Protein AF-A0A968Z0N6-F1 (afdb_monomer)

Solvent-accessible surface area (backbone atoms only — not comparable to full-atom values): 6752 Å² total; per-residue (Å²): 122,92,63,56,74,62,63,75,68,49,96,66,94,53,73,88,46,44,66,60,54,48,55,50,34,55,75,75,40,54,60,67,56,29,30,53,52,35,47,51,51,26,52,53,34,49,49,32,34,76,69,68,76,38,94,68,52,72,43,65,67,58,39,72,71,55,75,58,75,76,79,88,42,78,88,73,56,82,78,75,77,49,76,70,55,50,50,52,51,44,53,52,26,56,73,30,95,87,43,32,86,48,27,68,56,57,59,55,74,72,112

Mean predicted aligned error: 12.4 Å

Foldseek 3Di:
DPCVVVQVPQPDPDQVCLVVSLVVLVVPHQLVRSLVVLVVLQVVQVVCCVVVNDVDRSSPCVSVVSPPPPPPDPVPPPDDDDPVRLVVVLVVQCPDPVRVVCSVVSVVVVD

Secondary structure (DSSP, 8-state):
-TTHHHHTT-S--SGGGHHHHHHHHHHHS-HHHHHHHHHHHHHHHHHHHHTTS-SS-TTTTHHHH--------GGGS--PPPHHHHHHHHHHHHH-TTTGGGHHHHHHHT-

Nearest PDB structures (foldseek):
  6en1-assembly1_A  TM=6.256E-01  e=6.751E-02  Enterococcus faecalis
  1p7d-assembly2_B  TM=8.266E-01  e=4.911E+00  Lambdavirus lambda
  1z1b-assembly1_B  TM=5.551E-01  e=8.632E+00  Lambdavirus lambda

Radius of gyration: 22.14 Å; Cα contacts (8 Å, |Δi|>4): 62; chains: 1; bounding box: 49×33×49 Å

Sequence (111 aa):
MRYSNHIDKLPAKTLEDAIVIRDHLVKTTSPNTAKRCLMHFSAACNWAVRSGLISHNPFRGMSEEIKIPKAKNEENDINPFSEAEINVIITKFEQSSYYNYYAPFITLLRY

pLDDT: mean 77.6, std 14.0, range [43.94, 94.25]

Structure (mmCIF, N/CA/C/O backbone):
data_AF-A0A968Z0N6-F1
#
_entry.id   AF-A0A968Z0N6-F1
#
loop_
_atom_site.group_PDB
_atom_site.id
_atom_site.type_symbol
_atom_site.label_atom_id
_atom_site.label_alt_id
_atom_site.label_comp_id
_atom_site.label_asym_id
_atom_site.label_entity_id
_atom_site.label_seq_id
_atom_site.pdbx_PDB_ins_code
_atom_site.Cartn_x
_atom_site.Cartn_y
_atom_site.Cartn_z
_atom_site.occupancy
_atom_site.B_iso_or_equiv
_atom_site.auth_seq_id
_atom_site.auth_comp_id
_atom_site.auth_asym_id
_atom_site.auth_atom_id
_atom_site.pdbx_PDB_model_num
ATOM 1 N N . MET A 1 1 ? 5.134 -16.174 0.702 1.00 43.94 1 MET A N 1
ATOM 2 C CA . MET A 1 1 ? 6.016 -15.108 0.176 1.00 43.94 1 MET A CA 1
ATOM 3 C C . MET A 1 1 ? 5.166 -14.205 -0.728 1.00 43.94 1 MET A C 1
ATOM 5 O O . MET A 1 1 ? 4.748 -14.651 -1.783 1.00 43.94 1 MET A O 1
ATOM 9 N N . ARG A 1 2 ? 4.768 -13.004 -0.272 1.00 51.12 2 ARG A N 1
ATOM 10 C CA . ARG A 1 2 ? 3.682 -12.187 -0.882 1.00 51.12 2 ARG A CA 1
ATOM 11 C C . ARG A 1 2 ? 4.024 -11.517 -2.228 1.00 51.12 2 ARG A C 1
ATOM 13 O O . ARG A 1 2 ? 3.127 -11.008 -2.886 1.00 51.12 2 ARG A O 1
ATOM 20 N N . TYR A 1 3 ? 5.289 -11.533 -2.644 1.00 51.25 3 TYR A N 1
ATOM 21 C CA . TYR A 1 3 ? 5.763 -10.821 -3.840 1.00 51.25 3 TYR A CA 1
ATOM 22 C C . TYR A 1 3 ? 5.839 -11.694 -5.100 1.00 51.25 3 TYR A C 1
ATOM 24 O O . TYR A 1 3 ? 5.843 -11.162 -6.205 1.00 51.25 3 TYR A O 1
ATOM 32 N N . SER A 1 4 ? 5.839 -13.023 -4.954 1.00 53.16 4 SER A N 1
ATOM 33 C CA . SER A 1 4 ? 5.974 -13.966 -6.073 1.00 53.16 4 SER A CA 1
ATOM 34 C C . SER A 1 4 ? 4.810 -13.866 -7.065 1.00 53.16 4 SER A C 1
ATOM 36 O O . SER A 1 4 ? 5.029 -13.801 -8.269 1.00 53.16 4 SER A O 1
ATOM 38 N N . ASN A 1 5 ? 3.582 -13.696 -6.564 1.00 55.41 5 ASN A N 1
ATOM 39 C CA . ASN A 1 5 ? 2.376 -13.623 -7.400 1.00 55.41 5 ASN A CA 1
ATOM 40 C C . ASN A 1 5 ? 2.347 -12.414 -8.352 1.00 55.41 5 ASN A C 1
ATOM 42 O O . ASN A 1 5 ? 1.598 -12.419 -9.326 1.00 55.41 5 ASN A O 1
ATOM 46 N N . HIS A 1 6 ? 3.114 -11.362 -8.057 1.00 54.00 6 HIS A N 1
ATOM 47 C CA . HIS A 1 6 ? 3.201 -10.172 -8.904 1.00 54.00 6 HIS A CA 1
ATOM 48 C C . HIS A 1 6 ? 4.291 -10.299 -9.973 1.00 54.00 6 HIS A C 1
ATOM 50 O O . HIS A 1 6 ? 4.155 -9.708 -11.039 1.00 54.00 6 HIS A O 1
ATOM 56 N N . ILE A 1 7 ? 5.329 -11.100 -9.713 1.00 56.53 7 ILE A N 1
ATOM 57 C CA . ILE A 1 7 ? 6.415 -11.375 -10.661 1.00 56.53 7 ILE A CA 1
ATOM 58 C C . ILE A 1 7 ? 5.923 -12.301 -11.784 1.00 56.53 7 ILE A C 1
ATOM 60 O O . ILE A 1 7 ? 6.292 -12.105 -12.938 1.00 56.53 7 ILE A O 1
ATOM 64 N N . ASP A 1 8 ? 5.034 -13.251 -11.479 1.00 57.97 8 ASP A N 1
ATOM 65 C CA . ASP A 1 8 ? 4.463 -14.163 -12.485 1.00 57.97 8 ASP A CA 1
ATOM 66 C C . ASP A 1 8 ? 3.411 -13.518 -13.399 1.00 57.97 8 ASP A C 1
ATOM 68 O O . ASP A 1 8 ? 3.114 -14.049 -14.465 1.00 57.97 8 ASP A O 1
ATOM 72 N N . LYS A 1 9 ? 2.857 -12.361 -13.017 1.00 58.56 9 LYS A N 1
ATOM 73 C CA . LYS A 1 9 ? 1.867 -11.627 -13.825 1.00 58.56 9 LYS A CA 1
ATOM 74 C C . LYS A 1 9 ? 2.482 -10.628 -14.806 1.00 58.56 9 LYS A C 1
ATOM 76 O O . LYS A 1 9 ? 1.742 -9.982 -15.543 1.00 58.56 9 LYS A O 1
ATOM 81 N N . LEU A 1 10 ? 3.805 -10.469 -14.810 1.00 53.59 10 LEU A N 1
ATOM 82 C CA . LEU A 1 10 ? 4.478 -9.570 -15.741 1.00 53.59 10 LEU A CA 1
ATOM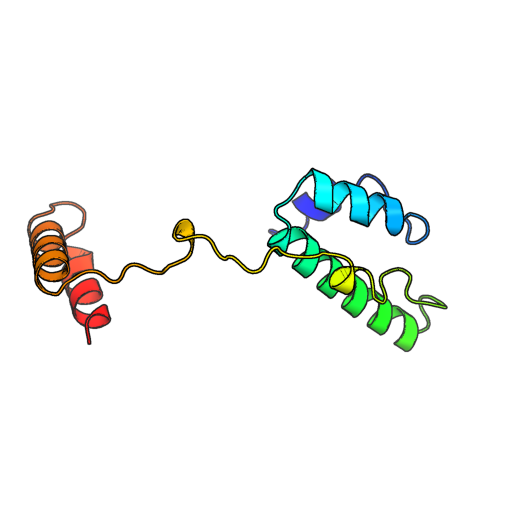 83 C C . LEU A 1 10 ? 4.529 -10.201 -17.144 1.00 53.59 10 LEU A C 1
ATOM 85 O O . LEU A 1 10 ? 5.079 -11.293 -17.288 1.00 53.59 10 LEU A O 1
ATOM 89 N N . PRO A 1 11 ? 3.989 -9.526 -18.179 1.00 53.09 11 PRO A N 1
ATOM 90 C CA . PRO A 1 11 ? 3.925 -10.072 -19.536 1.00 53.09 11 PRO A CA 1
ATOM 91 C C . PRO A 1 11 ? 5.302 -10.203 -20.205 1.00 53.09 11 PRO A C 1
ATOM 93 O O . PRO A 1 11 ? 5.445 -10.983 -21.140 1.00 53.09 11 PRO A O 1
ATOM 96 N N . ALA A 1 12 ? 6.318 -9.490 -19.711 1.00 53.88 12 ALA A N 1
ATOM 97 C CA . ALA A 1 12 ? 7.696 -9.592 -20.174 1.00 53.88 12 ALA A CA 1
ATOM 98 C C . ALA A 1 12 ? 8.652 -9.644 -18.974 1.00 53.88 12 ALA A C 1
ATOM 100 O O . ALA A 1 12 ? 8.553 -8.834 -18.050 1.00 53.88 12 ALA A O 1
ATOM 101 N N . LYS A 1 13 ? 9.577 -10.613 -18.989 1.00 58.78 13 LYS A N 1
ATOM 102 C CA . LYS A 1 13 ? 10.660 -10.766 -17.995 1.00 58.78 13 LYS A CA 1
ATOM 103 C C . LYS A 1 13 ? 11.974 -10.117 -18.453 1.00 58.78 13 LYS A C 1
ATOM 105 O O . LYS A 1 13 ? 12.974 -10.201 -17.744 1.00 58.78 13 LYS A O 1
ATOM 110 N N . THR A 1 14 ? 11.969 -9.475 -19.619 1.00 58.25 14 THR A N 1
ATOM 111 C CA . THR A 1 14 ? 13.161 -8.922 -20.264 1.00 58.25 14 THR A CA 1
ATOM 112 C C . THR A 1 14 ? 13.211 -7.408 -20.072 1.00 58.25 14 THR A C 1
ATOM 114 O O . THR A 1 14 ? 12.211 -6.711 -20.219 1.00 58.25 14 THR A O 1
ATOM 117 N N . LEU A 1 15 ? 14.396 -6.894 -19.740 1.00 59.81 15 LEU A N 1
ATOM 118 C CA . LEU A 1 15 ? 14.667 -5.467 -19.506 1.00 59.81 15 LEU A CA 1
ATOM 119 C C . LEU A 1 15 ? 14.442 -4.581 -20.745 1.00 59.81 15 LEU A C 1
ATOM 121 O O . LEU A 1 15 ? 14.282 -3.371 -20.606 1.00 59.81 15 LEU A O 1
ATOM 125 N N . GLU A 1 16 ? 14.422 -5.182 -21.935 1.00 59.94 16 GLU A N 1
ATOM 126 C CA . GLU A 1 16 ? 14.242 -4.517 -23.232 1.00 59.94 16 GLU A CA 1
ATOM 127 C C . GLU A 1 16 ? 12.808 -3.993 -23.425 1.00 59.94 16 GLU A C 1
ATOM 129 O O . GLU A 1 16 ? 12.598 -2.974 -24.078 1.00 59.94 16 GLU A O 1
ATOM 134 N N . ASP A 1 17 ? 11.835 -4.599 -22.740 1.00 67.19 17 ASP A N 1
ATOM 135 C CA . ASP A 1 17 ? 10.418 -4.234 -22.803 1.00 67.19 17 ASP A CA 1
ATOM 136 C C . ASP A 1 17 ? 10.003 -3.262 -21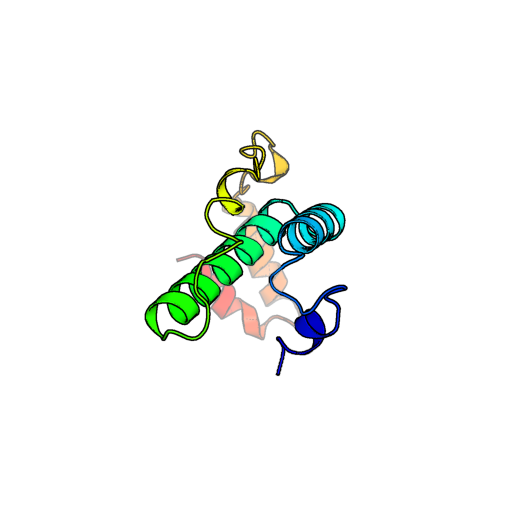.684 1.00 67.19 17 ASP A C 1
ATOM 138 O O . ASP A 1 17 ? 8.831 -3.187 -21.303 1.00 67.19 17 ASP A O 1
ATOM 142 N N . ALA A 1 18 ? 10.944 -2.491 -21.127 1.00 72.19 18 ALA A N 1
ATOM 143 C CA . ALA A 1 18 ? 10.687 -1.573 -20.012 1.00 72.19 18 ALA A CA 1
ATOM 144 C C . ALA A 1 18 ? 9.508 -0.608 -20.269 1.00 72.19 18 ALA A C 1
ATOM 146 O O . ALA A 1 18 ? 8.744 -0.297 -19.352 1.00 72.19 18 ALA A O 1
ATOM 147 N N . ILE A 1 19 ? 9.313 -0.199 -21.527 1.00 76.25 19 ILE A N 1
ATOM 148 C CA . ILE A 1 19 ? 8.186 0.638 -21.968 1.00 76.25 19 ILE A CA 1
ATOM 149 C C . ILE A 1 19 ? 6.861 -0.138 -21.897 1.00 76.25 19 ILE A C 1
ATOM 151 O O . ILE A 1 19 ? 5.878 0.369 -21.361 1.00 76.25 19 ILE A O 1
ATOM 155 N N . VAL A 1 20 ? 6.836 -1.393 -22.354 1.00 78.00 20 VAL A N 1
ATOM 156 C CA . VAL A 1 20 ? 5.646 -2.261 -22.299 1.00 78.00 20 VAL A CA 1
ATOM 157 C C . VAL A 1 20 ? 5.260 -2.555 -20.849 1.00 78.00 20 VAL A C 1
ATOM 159 O O . VAL A 1 20 ? 4.081 -2.541 -20.499 1.00 78.00 20 VAL A O 1
ATOM 162 N N . ILE A 1 21 ? 6.251 -2.765 -19.978 1.00 76.94 21 ILE A N 1
ATOM 163 C CA . ILE A 1 21 ? 6.045 -2.967 -18.539 1.00 76.94 21 ILE A CA 1
ATOM 164 C C . ILE A 1 21 ? 5.435 -1.715 -17.900 1.00 76.94 21 ILE A C 1
ATOM 166 O O . ILE A 1 21 ? 4.481 -1.825 -17.125 1.00 76.94 21 ILE A O 1
ATOM 170 N N . ARG A 1 22 ? 5.944 -0.525 -18.241 1.00 79.06 22 ARG A N 1
ATOM 171 C CA . ARG A 1 22 ? 5.374 0.753 -17.794 1.00 79.06 22 ARG A CA 1
ATOM 172 C C . ARG A 1 22 ? 3.917 0.876 -18.229 1.00 79.06 22 ARG A C 1
ATOM 174 O O . ARG A 1 22 ? 3.055 1.129 -17.388 1.00 79.06 22 ARG A O 1
ATOM 181 N N . ASP A 1 23 ? 3.637 0.668 -19.509 1.00 80.06 23 ASP A N 1
ATOM 182 C CA . ASP A 1 23 ? 2.295 0.847 -20.065 1.00 80.06 23 ASP A CA 1
ATOM 183 C C . ASP A 1 23 ? 1.307 -0.175 -19.478 1.00 80.06 23 ASP A C 1
ATOM 185 O O . ASP A 1 23 ? 0.168 0.166 -19.149 1.00 80.06 23 ASP A O 1
ATOM 189 N N . HIS A 1 24 ? 1.759 -1.408 -19.232 1.00 80.69 24 HIS A N 1
ATOM 190 C CA . HIS A 1 24 ? 0.978 -2.420 -18.527 1.00 80.69 24 HIS A CA 1
ATOM 191 C C . HIS A 1 24 ? 0.677 -2.016 -17.077 1.00 80.69 24 HIS A C 1
ATOM 193 O O . HIS A 1 24 ? -0.466 -2.134 -16.632 1.00 80.69 24 HIS A O 1
ATOM 199 N N . LEU A 1 25 ? 1.665 -1.508 -16.333 1.00 77.50 25 LEU A N 1
ATOM 200 C CA . LEU A 1 25 ? 1.476 -1.049 -14.953 1.00 77.50 25 LEU A CA 1
ATOM 201 C C . LEU A 1 25 ? 0.505 0.127 -14.864 1.00 77.50 25 LEU A C 1
ATOM 203 O O . LEU A 1 25 ? -0.357 0.138 -13.986 1.00 77.50 25 LEU A O 1
ATOM 207 N N . VAL A 1 26 ? 0.612 1.089 -15.779 1.00 79.75 26 VAL A N 1
ATOM 208 C CA . VAL A 1 26 ? -0.300 2.239 -15.843 1.00 79.75 26 VAL A CA 1
ATOM 209 C C . VAL A 1 26 ? -1.723 1.797 -16.195 1.00 79.75 26 VAL A C 1
ATOM 211 O O . VAL A 1 26 ? -2.679 2.340 -15.653 1.00 79.75 26 VAL A O 1
ATOM 214 N N . LYS A 1 27 ? -1.885 0.785 -17.058 1.00 80.81 27 LYS A N 1
ATOM 215 C CA . LYS A 1 27 ? -3.206 0.271 -17.452 1.00 80.81 27 LYS A CA 1
ATOM 216 C C . LYS A 1 27 ? -3.873 -0.588 -16.372 1.00 80.81 27 LYS A C 1
ATOM 218 O O . LYS A 1 27 ? -5.096 -0.642 -16.307 1.00 80.81 27 LYS A O 1
ATOM 223 N N . THR A 1 28 ? -3.088 -1.295 -15.561 1.00 80.56 28 THR A N 1
ATOM 224 C CA . THR A 1 28 ? -3.600 -2.285 -14.595 1.00 80.56 28 THR A CA 1
ATOM 225 C C . THR A 1 28 ? -3.681 -1.779 -13.160 1.00 80.56 28 THR A C 1
ATOM 227 O O . THR A 1 28 ? -4.409 -2.363 -12.359 1.00 80.56 28 THR A O 1
ATOM 230 N N . THR A 1 29 ? -2.944 -0.723 -12.806 1.00 78.19 29 THR A N 1
ATOM 231 C CA . THR A 1 29 ? -2.831 -0.248 -11.421 1.00 78.19 29 THR A CA 1
ATOM 232 C C . THR A 1 29 ? -3.073 1.252 -11.300 1.00 78.19 29 THR A C 1
ATOM 234 O O . THR A 1 29 ? -3.010 1.991 -12.279 1.00 78.19 29 THR A O 1
ATOM 237 N N . SER A 1 30 ? -3.348 1.720 -10.077 1.00 80.25 30 SER A N 1
ATOM 238 C CA . SER A 1 30 ? -3.502 3.156 -9.824 1.00 80.25 30 SER A CA 1
ATOM 239 C C . SER A 1 30 ? -2.212 3.925 -10.172 1.00 80.25 30 SER A C 1
ATOM 241 O O . SER A 1 30 ? -1.120 3.373 -10.001 1.00 80.25 30 SER A O 1
ATOM 243 N N . PRO A 1 31 ? -2.286 5.211 -10.568 1.00 80.00 31 PRO A N 1
ATOM 244 C CA . PRO A 1 31 ? -1.100 6.016 -10.884 1.00 80.00 31 PRO A CA 1
ATOM 245 C C . PRO A 1 31 ? -0.053 6.043 -9.758 1.00 80.00 31 PRO A C 1
ATOM 247 O O . PRO A 1 31 ? 1.151 5.998 -10.012 1.00 80.00 31 PRO A O 1
ATOM 250 N N . ASN A 1 32 ? -0.506 6.050 -8.499 1.00 77.75 32 ASN A N 1
ATOM 251 C CA . ASN A 1 32 ? 0.364 5.961 -7.325 1.00 77.75 32 ASN A CA 1
ATOM 252 C C . ASN A 1 32 ? 1.073 4.605 -7.238 1.00 77.75 32 ASN A C 1
ATOM 254 O O . ASN A 1 32 ? 2.282 4.547 -7.005 1.00 77.75 32 ASN A O 1
ATOM 258 N N . THR A 1 33 ? 0.336 3.512 -7.441 1.00 78.69 33 THR A N 1
ATOM 259 C CA . THR A 1 33 ? 0.891 2.153 -7.439 1.00 78.69 33 THR A CA 1
ATOM 260 C C . THR A 1 33 ? 1.912 1.986 -8.563 1.00 78.69 33 THR A C 1
ATOM 262 O O . THR A 1 33 ? 3.040 1.575 -8.293 1.00 78.69 33 THR A O 1
ATOM 265 N N . ALA A 1 34 ? 1.564 2.396 -9.786 1.00 83.44 34 ALA A N 1
ATOM 266 C CA . ALA A 1 34 ? 2.447 2.342 -10.945 1.00 83.44 34 ALA A CA 1
ATOM 267 C C . ALA A 1 34 ? 3.751 3.122 -10.704 1.00 83.44 34 ALA A C 1
ATOM 269 O O . ALA A 1 34 ? 4.839 2.586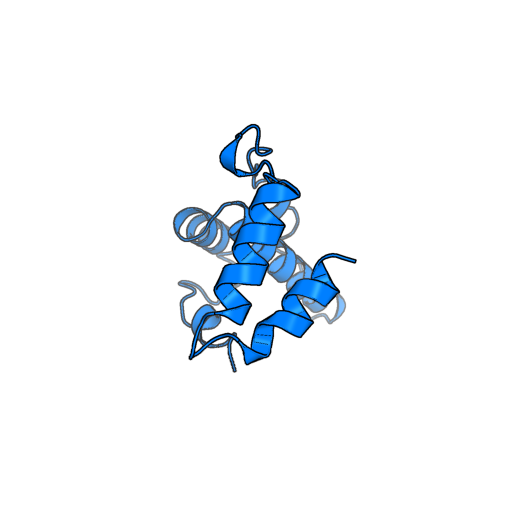 -10.922 1.00 83.44 34 ALA A O 1
ATOM 270 N N . LYS A 1 35 ? 3.670 4.348 -10.159 1.00 83.62 35 LYS A N 1
ATOM 271 C CA . LYS A 1 35 ? 4.860 5.149 -9.829 1.00 83.62 35 LYS A CA 1
ATOM 272 C C . LYS A 1 35 ? 5.769 4.457 -8.814 1.00 83.62 35 LYS A C 1
ATOM 274 O O . LYS A 1 35 ? 6.984 4.433 -9.006 1.00 83.62 35 LYS A O 1
ATOM 279 N N . ARG A 1 36 ? 5.203 3.880 -7.746 1.00 82.50 36 ARG A N 1
ATOM 280 C CA . ARG A 1 36 ? 5.988 3.152 -6.732 1.00 82.50 36 ARG A CA 1
ATOM 281 C C . ARG A 1 36 ? 6.665 1.922 -7.335 1.00 82.50 36 ARG A C 1
ATOM 283 O O . ARG A 1 36 ? 7.850 1.715 -7.088 1.00 82.50 36 ARG A O 1
ATOM 290 N N . CYS A 1 37 ? 5.958 1.153 -8.161 1.00 83.38 37 CYS A N 1
ATOM 291 C CA . CYS A 1 37 ? 6.530 0.005 -8.868 1.00 83.38 37 CYS A CA 1
ATOM 292 C C . CYS A 1 37 ? 7.721 0.411 -9.750 1.00 83.38 37 CYS A C 1
ATOM 294 O O . CYS A 1 37 ? 8.794 -0.175 -9.623 1.00 83.38 37 CYS A O 1
ATOM 296 N N . LEU A 1 38 ? 7.580 1.460 -10.567 1.00 84.88 38 LEU A N 1
ATOM 297 C CA . LEU A 1 38 ? 8.669 1.949 -11.421 1.00 84.88 38 LEU A CA 1
ATOM 298 C C . LEU A 1 38 ? 9.862 2.485 -10.626 1.00 84.88 38 LEU A C 1
ATOM 300 O O . LEU A 1 38 ? 11.006 2.257 -11.012 1.00 84.88 38 LEU A O 1
ATOM 304 N N . MET A 1 39 ? 9.620 3.155 -9.497 1.00 85.69 39 MET A N 1
ATOM 305 C CA . MET A 1 39 ? 10.691 3.608 -8.607 1.00 85.69 39 MET A CA 1
ATOM 306 C C . MET A 1 39 ? 11.505 2.423 -8.069 1.00 85.69 39 MET A C 1
ATOM 308 O O . MET A 1 39 ? 12.736 2.467 -8.070 1.00 85.69 39 MET A O 1
ATOM 312 N N . HIS A 1 40 ? 10.835 1.342 -7.662 1.00 85.56 40 HIS A N 1
ATOM 313 C CA . HIS A 1 40 ? 11.508 0.126 -7.210 1.00 85.56 40 HIS A CA 1
ATOM 314 C C . HIS A 1 40 ? 12.266 -0.578 -8.343 1.00 85.56 40 HIS A C 1
ATOM 316 O O . HIS A 1 40 ? 13.408 -0.987 -8.132 1.00 85.56 40 HIS A O 1
ATOM 322 N N . PHE A 1 41 ? 11.692 -0.668 -9.546 1.00 84.94 41 PHE A N 1
ATOM 32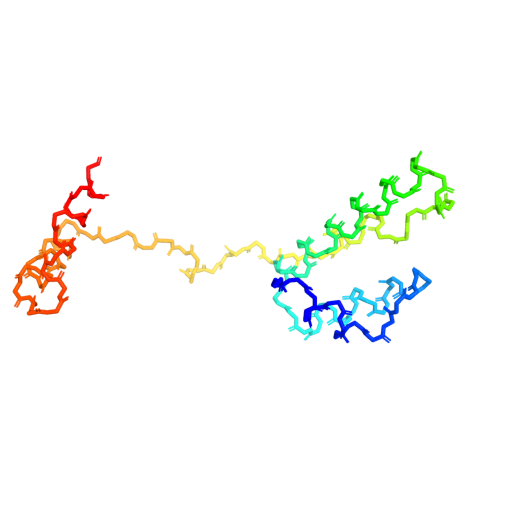3 C CA . PHE A 1 41 ? 12.386 -1.225 -10.713 1.00 84.94 41 PHE A CA 1
ATOM 324 C C . PHE A 1 41 ? 13.626 -0.416 -11.089 1.00 84.94 41 PHE A C 1
ATOM 326 O O . PHE A 1 41 ? 14.690 -0.991 -11.315 1.00 84.94 41 PHE A O 1
ATOM 333 N N . SER A 1 42 ? 13.529 0.912 -11.059 1.00 86.44 42 SER A N 1
ATOM 334 C CA . SER A 1 42 ? 14.668 1.800 -11.281 1.00 86.44 42 SER A CA 1
ATOM 335 C C . SER A 1 42 ? 15.756 1.610 -10.221 1.00 86.44 42 SER A C 1
ATOM 337 O O . SER A 1 42 ? 16.930 1.497 -10.568 1.00 86.44 42 SER A O 1
ATOM 339 N N . ALA A 1 43 ? 15.400 1.501 -8.938 1.00 86.06 43 ALA A N 1
ATOM 340 C CA . ALA A 1 43 ? 16.368 1.251 -7.869 1.00 86.06 43 ALA A CA 1
ATOM 341 C C . ALA A 1 43 ? 17.079 -0.106 -8.027 1.00 86.06 43 ALA A C 1
ATOM 343 O O . ALA A 1 43 ? 18.304 -0.175 -7.912 1.00 86.06 43 ALA A O 1
ATOM 344 N N . ALA A 1 44 ? 16.328 -1.163 -8.350 1.00 85.75 44 ALA A N 1
ATOM 345 C CA . ALA A 1 44 ? 16.876 -2.495 -8.597 1.00 85.75 44 ALA A CA 1
ATOM 346 C C . ALA A 1 44 ? 17.821 -2.506 -9.809 1.00 85.75 44 ALA A C 1
ATOM 348 O O . ALA A 1 44 ? 18.920 -3.051 -9.732 1.00 85.75 44 ALA A O 1
ATOM 349 N N . CYS A 1 45 ? 17.444 -1.840 -10.902 1.00 84.31 45 CYS A N 1
ATOM 350 C CA . CYS A 1 45 ? 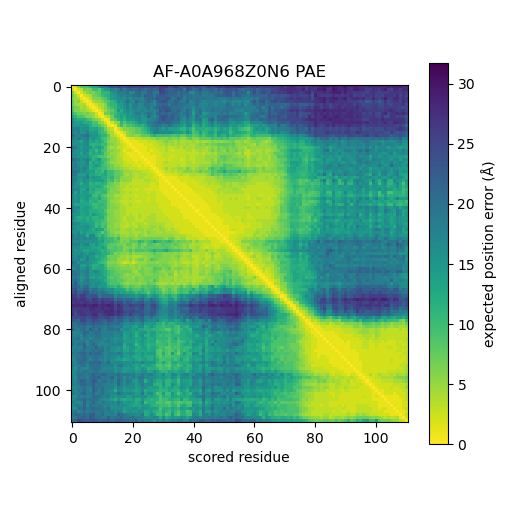18.283 -1.744 -12.095 1.00 84.31 45 CYS A CA 1
ATOM 351 C C . CYS A 1 45 ? 19.521 -0.866 -11.864 1.00 84.31 45 CYS A C 1
ATOM 353 O O . CYS A 1 45 ? 20.602 -1.209 -12.324 1.00 84.31 45 CYS A O 1
ATOM 355 N N . ASN A 1 46 ? 19.421 0.219 -11.090 1.00 87.00 46 ASN A N 1
ATOM 356 C CA . ASN A 1 46 ? 20.595 1.000 -10.681 1.00 87.00 46 ASN A CA 1
ATOM 357 C C . ASN A 1 46 ? 21.578 0.164 -9.856 1.00 87.00 46 ASN A C 1
ATOM 359 O O . ASN A 1 46 ? 22.790 0.289 -10.027 1.00 87.00 46 ASN A O 1
ATOM 363 N N . TRP A 1 47 ? 21.070 -0.689 -8.965 1.00 89.94 47 TRP A N 1
ATOM 364 C CA . TRP A 1 47 ? 21.911 -1.638 -8.244 1.00 89.94 47 TRP A CA 1
ATOM 365 C C . TRP A 1 47 ? 22.564 -2.637 -9.207 1.00 89.94 47 TRP A C 1
ATOM 367 O O . TRP A 1 47 ? 23.778 -2.800 -9.165 1.00 89.94 47 TRP A O 1
ATOM 377 N N . ALA A 1 48 ? 21.802 -3.211 -10.139 1.00 86.12 48 ALA A N 1
ATOM 378 C CA . ALA A 1 48 ? 22.322 -4.151 -11.129 1.00 86.12 48 ALA A CA 1
ATOM 379 C C . ALA A 1 48 ? 23.421 -3.534 -12.020 1.00 86.12 48 ALA A C 1
ATOM 381 O O . ALA A 1 48 ? 24.413 -4.204 -12.298 1.00 86.12 48 ALA A O 1
ATOM 382 N N . VAL A 1 49 ? 23.301 -2.252 -12.397 1.00 88.50 49 VAL A N 1
ATOM 383 C CA . VAL A 1 49 ? 24.363 -1.507 -13.104 1.00 88.50 49 VAL A CA 1
ATOM 384 C C . VAL A 1 49 ? 25.624 -1.402 -12.247 1.00 88.50 49 VAL A C 1
ATOM 386 O O . VAL A 1 49 ? 26.718 -1.705 -12.714 1.00 88.50 49 VAL A O 1
ATOM 389 N N . ARG A 1 50 ? 25.487 -1.014 -10.972 1.00 86.75 50 ARG A N 1
ATOM 390 C CA . ARG A 1 50 ? 26.627 -0.914 -10.041 1.00 86.75 50 ARG A CA 1
ATOM 391 C C . ARG A 1 50 ? 27.307 -2.261 -9.798 1.00 86.75 50 ARG A C 1
ATOM 393 O O . ARG A 1 50 ? 28.510 -2.297 -9.571 1.00 86.75 50 ARG A O 1
ATOM 400 N N . SER A 1 51 ? 26.539 -3.341 -9.842 1.00 87.69 51 SER A N 1
ATOM 401 C CA . SER A 1 51 ? 27.020 -4.714 -9.700 1.00 87.69 51 SER A CA 1
ATOM 402 C C . SER A 1 51 ? 27.545 -5.318 -11.007 1.00 87.69 51 SER A C 1
ATOM 404 O O . SER A 1 51 ? 27.965 -6.470 -10.999 1.00 87.69 51 SER A O 1
ATOM 406 N N . GLY A 1 52 ? 27.518 -4.578 -12.123 1.00 84.69 52 GLY A N 1
ATOM 407 C CA . GLY A 1 52 ? 27.999 -5.048 -13.426 1.00 84.69 52 GLY A CA 1
ATOM 408 C C . GLY A 1 52 ? 27.114 -6.106 -14.097 1.00 84.69 52 GLY A C 1
ATOM 409 O O . GLY A 1 52 ? 27.549 -6.734 -15.055 1.00 84.69 52 GLY A O 1
ATOM 410 N N . LEU A 1 53 ? 25.885 -6.313 -13.612 1.00 82.31 53 LEU A N 1
ATOM 411 C CA . LEU A 1 53 ? 24.925 -7.277 -14.167 1.00 82.31 53 LEU A CA 1
ATOM 412 C C . LEU A 1 53 ? 24.268 -6.766 -15.456 1.00 82.31 53 LEU A C 1
ATOM 414 O O . LEU A 1 53 ? 23.902 -7.561 -16.316 1.00 82.31 53 LEU A O 1
ATOM 418 N N . ILE A 1 54 ? 24.091 -5.446 -15.575 1.00 83.38 54 ILE A N 1
ATOM 419 C CA . ILE A 1 54 ? 23.498 -4.787 -16.745 1.00 83.38 54 ILE A CA 1
ATOM 420 C C . ILE A 1 54 ? 24.283 -3.514 -17.081 1.00 83.38 54 ILE A C 1
ATOM 422 O O . ILE A 1 54 ? 24.803 -2.849 -16.188 1.00 83.38 54 ILE A O 1
ATOM 426 N N . SER A 1 55 ? 24.360 -3.147 -18.361 1.00 80.88 55 SER A N 1
ATOM 427 C CA . SER A 1 55 ? 25.157 -1.991 -18.806 1.00 80.88 55 SER A CA 1
ATOM 428 C C . SER A 1 55 ? 24.467 -0.645 -18.576 1.00 80.88 55 SER A C 1
ATOM 430 O O . SER A 1 55 ? 25.135 0.359 -18.340 1.00 80.88 55 SER A O 1
ATOM 432 N N . HIS A 1 56 ? 23.133 -0.603 -18.632 1.00 81.19 56 HIS A N 1
ATOM 433 C CA . HIS A 1 56 ? 22.362 0.609 -18.362 1.00 81.19 56 HIS A CA 1
ATOM 434 C C . HIS A 1 56 ? 21.027 0.284 -17.684 1.00 81.19 56 HIS A C 1
ATOM 436 O O . HIS A 1 56 ? 20.506 -0.821 -17.807 1.00 81.19 56 HIS A O 1
ATOM 442 N N . ASN A 1 57 ? 20.472 1.264 -16.967 1.00 82.19 57 ASN A N 1
ATOM 443 C CA . ASN A 1 57 ? 19.144 1.165 -16.368 1.00 82.19 57 ASN A CA 1
ATOM 444 C C . ASN A 1 57 ? 18.072 1.656 -17.363 1.00 82.19 57 ASN A C 1
ATOM 446 O O . ASN A 1 57 ? 18.074 2.853 -17.675 1.00 82.19 57 ASN A O 1
ATOM 450 N N . PRO A 1 58 ? 17.151 0.790 -17.826 1.00 80.44 58 PRO A N 1
ATOM 451 C CA . PRO A 1 58 ? 16.092 1.175 -18.756 1.00 80.44 58 PRO A CA 1
ATOM 452 C C . PRO A 1 58 ? 14.915 1.889 -18.080 1.00 80.44 58 PRO A C 1
ATOM 454 O O . PRO A 1 58 ? 14.194 2.617 -18.745 1.00 80.44 58 PRO A O 1
ATOM 457 N N . PHE A 1 59 ? 14.745 1.765 -16.759 1.00 78.12 59 PHE A N 1
ATOM 458 C CA . PHE A 1 59 ? 13.653 2.391 -15.995 1.00 78.12 59 PHE A CA 1
ATOM 459 C C . PHE A 1 59 ? 14.012 3.767 -15.420 1.00 78.12 59 PHE A C 1
ATOM 461 O O . PHE A 1 59 ? 13.270 4.335 -14.610 1.00 78.12 59 PHE A O 1
ATOM 468 N N . ARG A 1 60 ? 15.172 4.317 -15.791 1.00 80.06 60 ARG A N 1
ATOM 469 C CA . ARG A 1 60 ? 15.632 5.613 -15.290 1.00 80.06 60 ARG A CA 1
ATOM 470 C C . ARG A 1 60 ? 14.707 6.726 -15.800 1.00 80.06 60 ARG A C 1
ATOM 472 O O . ARG A 1 60 ? 14.503 6.851 -16.997 1.00 80.06 60 ARG A O 1
ATOM 479 N N . GLY A 1 61 ? 14.144 7.524 -14.890 1.00 77.81 61 GLY A N 1
ATOM 480 C CA . GLY A 1 61 ? 13.263 8.656 -15.224 1.00 77.81 61 GLY A CA 1
ATOM 481 C C . GLY A 1 61 ? 11.800 8.294 -15.524 1.00 77.81 61 GLY A C 1
ATOM 482 O O . GLY A 1 61 ? 10.934 9.156 -15.423 1.00 77.81 61 GLY A O 1
ATOM 483 N N . MET A 1 62 ? 11.468 7.020 -15.772 1.00 79.56 62 MET A N 1
ATOM 484 C CA . MET A 1 62 ? 10.094 6.605 -16.121 1.00 79.56 62 MET A CA 1
ATOM 485 C C . MET A 1 62 ? 9.059 6.885 -15.018 1.00 79.56 62 MET A C 1
ATOM 487 O O . MET A 1 62 ? 7.883 7.109 -15.292 1.00 79.56 62 MET A O 1
ATOM 491 N N . SER A 1 63 ? 9.472 6.896 -13.747 1.00 75.38 63 SER A N 1
ATOM 492 C 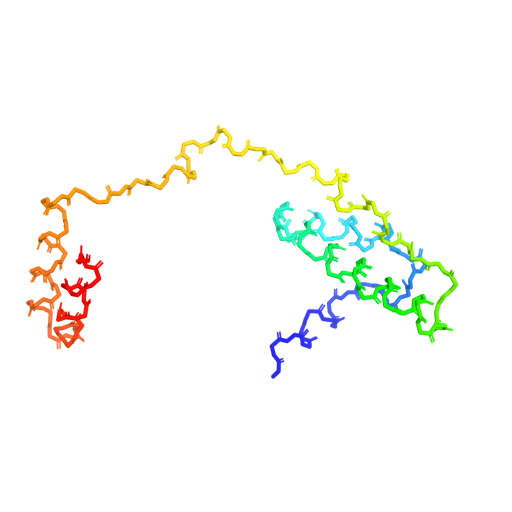CA . SER A 1 63 ? 8.584 7.242 -12.628 1.00 75.38 63 SER A CA 1
ATOM 493 C C . SER A 1 63 ? 8.209 8.726 -12.584 1.00 75.38 63 SER A C 1
ATOM 495 O O . SER A 1 63 ? 7.214 9.085 -11.956 1.00 75.38 63 SER A O 1
ATOM 497 N N . GLU A 1 64 ? 9.020 9.594 -13.191 1.00 77.56 64 GLU A N 1
ATOM 498 C CA . GLU A 1 64 ? 8.781 11.041 -13.244 1.00 77.56 64 GLU A CA 1
ATOM 499 C C . GLU A 1 64 ? 7.789 11.402 -14.356 1.00 77.56 64 GLU A C 1
ATOM 501 O O . GLU A 1 64 ? 7.050 12.376 -14.229 1.00 77.56 64 GLU A O 1
ATOM 506 N N . GLU A 1 65 ? 7.702 10.565 -15.395 1.00 77.56 65 GLU A N 1
ATOM 507 C CA . GLU A 1 65 ? 6.715 10.690 -16.473 1.00 77.56 65 GLU A CA 1
ATOM 508 C C . GLU A 1 65 ? 5.284 10.395 -16.000 1.00 77.56 65 GLU A C 1
ATOM 510 O O . GLU A 1 65 ? 4.319 10.925 -16.559 1.00 77.56 65 GLU A O 1
ATOM 515 N N . ILE A 1 66 ? 5.123 9.588 -14.940 1.00 76.94 66 ILE A N 1
ATOM 516 C CA . ILE A 1 66 ? 3.812 9.349 -14.331 1.00 76.94 66 ILE A CA 1
ATOM 517 C C . ILE A 1 66 ? 3.381 10.604 -13.575 1.00 76.94 66 ILE A C 1
ATOM 519 O O . ILE A 1 66 ? 3.688 10.814 -12.394 1.00 76.94 66 ILE A O 1
ATOM 523 N N . LYS A 1 67 ? 2.588 11.422 -14.270 1.00 69.38 67 LYS A N 1
ATOM 524 C CA . LYS A 1 67 ? 1.801 12.494 -13.672 1.00 69.38 67 LYS A CA 1
ATOM 525 C C . LYS A 1 67 ? 0.724 11.867 -12.801 1.00 69.38 67 LYS A C 1
ATOM 527 O O . LYS A 1 67 ? -0.372 11.565 -13.260 1.00 69.38 67 LYS A O 1
ATOM 532 N N . ILE A 1 68 ? 1.040 11.681 -11.524 1.00 66.12 68 ILE A N 1
ATOM 533 C CA . ILE A 1 68 ? 0.002 11.515 -10.516 1.00 66.12 68 ILE A CA 1
ATOM 534 C C . ILE A 1 68 ? -0.738 12.852 -10.494 1.00 66.12 68 ILE A C 1
ATOM 536 O O . ILE A 1 68 ? -0.095 13.868 -10.198 1.00 66.12 68 ILE A O 1
ATOM 540 N N . PRO A 1 69 ? -2.037 12.899 -10.833 1.00 61.12 69 PRO A N 1
ATOM 541 C CA . PRO A 1 69 ? -2.805 14.100 -10.576 1.00 61.12 69 PRO A CA 1
ATOM 542 C C . PRO A 1 69 ? -2.646 14.385 -9.084 1.00 61.12 69 PRO A C 1
ATOM 544 O O . PRO A 1 69 ? -3.028 13.558 -8.256 1.00 61.12 69 PRO A O 1
ATOM 547 N N . LYS A 1 70 ? -1.992 15.508 -8.736 1.00 54.38 70 LYS A N 1
ATOM 548 C CA . LYS A 1 70 ? -2.009 16.021 -7.361 1.00 54.38 70 LYS A CA 1
ATOM 549 C C . LYS A 1 70 ? -3.477 16.011 -6.986 1.00 54.38 70 LYS A C 1
ATOM 551 O O . LYS A 1 70 ? -4.245 16.675 -7.679 1.00 54.38 70 LYS A O 1
ATOM 556 N N . ALA A 1 71 ? -3.854 15.198 -6.006 1.00 52.28 71 ALA A N 1
ATOM 557 C CA . ALA A 1 71 ? -5.238 15.060 -5.603 1.00 52.28 71 ALA A CA 1
ATOM 558 C C . ALA A 1 71 ? -5.737 16.443 -5.163 1.00 52.28 71 ALA A C 1
ATOM 560 O O . ALA A 1 71 ? -5.540 16.858 -4.031 1.00 52.28 71 ALA A O 1
ATOM 561 N N . LYS A 1 72 ? -6.330 17.189 -6.095 1.00 49.59 72 LYS A N 1
ATOM 562 C CA . LYS A 1 72 ? -7.276 18.263 -5.819 1.00 49.59 72 LYS A CA 1
ATOM 563 C C . LYS A 1 72 ? -8.656 17.619 -5.763 1.00 49.59 72 LYS A C 1
ATOM 565 O O . LYS A 1 72 ? -9.549 18.021 -6.490 1.00 49.59 72 LYS A O 1
ATOM 570 N N . ASN A 1 73 ? -8.783 16.549 -4.990 1.00 47.44 73 ASN A N 1
ATOM 571 C CA . ASN A 1 73 ? -10.033 15.831 -4.848 1.00 47.44 73 ASN A CA 1
ATOM 572 C C . ASN A 1 73 ? -10.298 15.755 -3.353 1.00 47.44 73 ASN A C 1
ATOM 574 O O . ASN A 1 73 ? -9.509 15.154 -2.624 1.00 47.44 73 ASN A O 1
ATOM 578 N N . GLU A 1 74 ? -11.407 16.359 -2.946 1.00 50.69 74 GLU A N 1
ATOM 579 C CA . GLU A 1 74 ? -12.028 16.287 -1.619 1.00 50.69 74 GLU A CA 1
ATOM 580 C C . GLU A 1 74 ? -12.096 14.837 -1.081 1.00 50.69 74 GLU A C 1
ATOM 582 O O . GLU A 1 74 ? -12.106 14.621 0.121 1.00 50.69 74 GLU A O 1
ATOM 587 N N . GLU A 1 75 ? -12.018 13.825 -1.957 1.00 53.00 75 GLU A N 1
ATOM 588 C CA . GLU A 1 75 ? -11.913 12.395 -1.621 1.00 53.00 75 GLU A CA 1
ATOM 589 C C . GLU A 1 75 ? -10.630 11.965 -0.879 1.00 53.00 75 GLU A C 1
ATOM 591 O O . GLU A 1 75 ? -10.612 10.889 -0.287 1.00 53.00 75 GLU A O 1
ATOM 596 N N . ASN A 1 76 ? -9.543 12.745 -0.930 1.00 54.66 76 ASN A N 1
ATOM 597 C CA . ASN A 1 76 ? -8.324 12.478 -0.143 1.00 54.66 76 ASN A CA 1
ATOM 598 C C . ASN A 1 76 ? -8.166 13.440 1.035 1.00 54.66 76 ASN A C 1
ATOM 600 O O . ASN A 1 76 ? -7.132 13.400 1.708 1.00 54.66 76 ASN A O 1
ATOM 604 N N . ASP A 1 77 ? -9.148 14.313 1.266 1.00 62.31 77 ASP A N 1
ATOM 605 C CA . ASP A 1 77 ? -9.153 15.117 2.473 1.00 62.31 77 ASP A CA 1
ATOM 606 C C . ASP A 1 77 ? -9.487 14.174 3.626 1.00 62.31 77 ASP A C 1
ATOM 608 O O . ASP A 1 77 ? -10.563 13.573 3.686 1.00 62.31 77 ASP A O 1
ATOM 612 N N . ILE A 1 78 ? -8.499 13.931 4.485 1.00 68.56 78 ILE A N 1
ATOM 613 C CA . ILE A 1 78 ? -8.694 13.096 5.664 1.00 68.56 78 ILE A CA 1
ATOM 614 C C . ILE A 1 78 ? -9.681 13.866 6.530 1.00 68.56 78 ILE A C 1
ATOM 616 O O . ILE A 1 78 ? -9.284 14.831 7.168 1.00 68.56 78 ILE A O 1
ATOM 620 N N . ASN A 1 79 ? -10.952 13.464 6.523 1.00 77.81 79 ASN A N 1
ATOM 621 C CA . ASN A 1 79 ? -11.973 14.066 7.368 1.00 77.81 79 ASN A CA 1
ATOM 622 C C . ASN A 1 79 ? -11.819 13.498 8.788 1.00 77.81 79 ASN A C 1
ATOM 624 O O . ASN A 1 79 ? -12.180 12.334 9.007 1.00 77.81 79 ASN A O 1
ATOM 628 N N . PRO A 1 80 ? -11.216 14.241 9.737 1.00 84.31 80 PRO A N 1
ATOM 629 C CA . PRO A 1 80 ? -11.039 13.734 11.083 1.00 84.31 80 PRO A CA 1
ATOM 630 C C . PRO A 1 80 ? -12.405 13.608 11.758 1.00 84.31 80 PRO A C 1
ATOM 632 O O . PRO A 1 80 ? -13.269 14.471 11.612 1.00 84.31 80 PRO A O 1
ATOM 635 N N . PHE A 1 81 ? -12.585 12.550 12.544 1.00 88.69 81 PHE A N 1
ATOM 636 C CA . PHE A 1 81 ? -13.769 12.434 13.386 1.00 88.69 81 PHE A CA 1
ATOM 637 C C . PHE A 1 81 ? -13.809 13.579 14.403 1.00 88.69 81 PHE A C 1
ATOM 639 O O . PHE A 1 81 ? -12.793 13.934 15.006 1.00 88.69 81 PHE A O 1
ATOM 646 N N . SER A 1 82 ? -14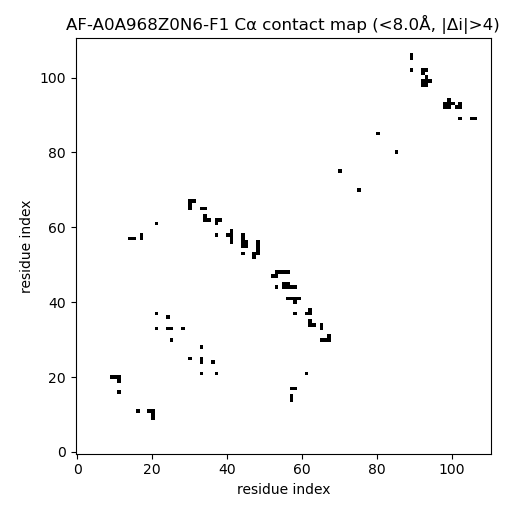.998 14.124 14.629 1.00 90.62 82 SER A N 1
ATOM 647 C CA . SER A 1 82 ? -15.256 15.038 15.735 1.00 90.62 82 SER A CA 1
ATOM 648 C C . SER A 1 82 ? -15.186 14.312 17.084 1.00 90.62 82 SER A C 1
ATOM 650 O O . SER A 1 82 ? -15.404 13.103 17.182 1.00 90.62 82 SER A O 1
ATOM 652 N N . GLU A 1 83 ? -14.950 15.064 18.161 1.00 89.50 83 GLU A N 1
ATOM 653 C CA . GLU A 1 83 ? -14.991 14.553 19.544 1.00 89.50 83 GLU A CA 1
ATOM 654 C C . GLU A 1 83 ? -16.291 13.780 19.844 1.00 89.50 83 GLU A C 1
ATOM 656 O O . GLU A 1 83 ? -16.270 12.732 20.492 1.00 89.50 83 GLU A O 1
ATOM 661 N N . ALA A 1 84 ? -17.428 14.269 19.337 1.00 93.12 84 ALA A N 1
ATOM 662 C CA . ALA A 1 84 ? -18.720 13.614 19.507 1.00 93.12 84 ALA A CA 1
ATOM 663 C C . ALA A 1 84 ? -18.776 12.256 18.788 1.00 93.12 84 ALA A C 1
ATOM 665 O O . ALA A 1 84 ? -19.233 11.273 19.370 1.00 93.12 84 ALA A O 1
ATOM 666 N N . GLU A 1 85 ? -18.276 12.178 17.553 1.00 92.25 85 GLU A N 1
ATOM 667 C CA . GLU A 1 85 ? -18.237 10.934 16.775 1.00 92.25 85 GLU A CA 1
ATOM 668 C C . GLU A 1 85 ? -17.299 9.899 17.402 1.00 92.25 85 GLU A C 1
ATOM 670 O O . GLU A 1 85 ? -17.666 8.730 17.510 1.00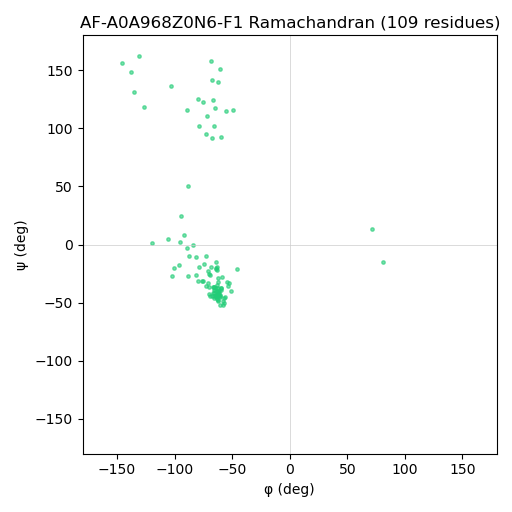 92.25 85 GLU A O 1
ATOM 675 N N . ILE A 1 86 ? -16.129 10.324 17.890 1.00 91.12 86 ILE A N 1
ATOM 676 C CA . ILE A 1 86 ? -15.176 9.442 18.580 1.00 91.12 86 ILE A CA 1
ATOM 677 C C . ILE A 1 86 ? -15.813 8.835 19.835 1.00 91.12 86 ILE A C 1
ATOM 679 O O . ILE A 1 86 ? -15.717 7.625 20.044 1.00 91.12 86 ILE A O 1
ATOM 683 N N . ASN A 1 87 ? -16.512 9.637 20.643 1.00 91.12 87 ASN A N 1
ATOM 684 C CA . ASN A 1 87 ? -17.192 9.134 21.839 1.00 91.12 87 ASN A CA 1
ATOM 685 C C . ASN A 1 87 ? -18.278 8.106 21.487 1.00 91.12 87 ASN A C 1
ATOM 687 O O . ASN A 1 87 ? -18.370 7.064 22.135 1.00 91.12 87 ASN A O 1
ATOM 691 N N . VAL A 1 88 ? -19.054 8.344 20.422 1.00 94.06 88 VAL A N 1
ATOM 692 C CA . VAL A 1 88 ? -20.048 7.374 19.930 1.00 94.06 88 VAL A CA 1
ATOM 693 C C . VAL A 1 88 ? -19.380 6.069 19.491 1.00 94.06 88 VAL A C 1
ATOM 695 O O . VAL A 1 88 ? -19.886 4.990 19.809 1.00 94.06 88 VAL A O 1
ATOM 698 N N . ILE A 1 89 ? -18.240 6.148 18.798 1.00 92.38 89 ILE A N 1
ATOM 699 C CA . ILE A 1 89 ? -17.459 4.974 18.396 1.00 92.38 89 ILE A CA 1
ATOM 700 C C . ILE A 1 89 ? -17.018 4.195 19.641 1.00 92.38 89 ILE A C 1
ATOM 702 O O . ILE A 1 89 ? -17.318 3.007 19.737 1.00 92.38 89 ILE A O 1
ATOM 706 N N . ILE A 1 90 ? -16.390 4.846 20.624 1.00 91.00 90 ILE A N 1
ATOM 707 C CA . ILE A 1 90 ? -15.908 4.189 21.851 1.00 91.00 90 ILE A CA 1
ATOM 708 C C . ILE A 1 90 ? -17.058 3.484 22.583 1.00 91.00 90 ILE A C 1
ATOM 710 O O . ILE A 1 90 ? -16.966 2.284 22.840 1.00 91.00 90 ILE A O 1
ATOM 714 N N . THR A 1 91 ? -18.181 4.171 22.819 1.00 93.12 91 THR A N 1
ATOM 715 C CA . THR A 1 91 ? -19.350 3.573 23.487 1.00 93.12 91 THR A CA 1
ATOM 716 C C . THR A 1 91 ? -19.902 2.368 22.720 1.00 93.12 91 THR A C 1
ATOM 718 O O . THR A 1 91 ? -20.307 1.372 23.323 1.00 93.12 91 THR A O 1
ATOM 721 N N . LYS A 1 92 ? -19.903 2.406 21.381 1.00 94.25 92 LYS A N 1
ATOM 722 C CA . LYS A 1 92 ? -20.329 1.261 20.563 1.00 94.25 92 LYS A CA 1
ATOM 723 C C . LYS A 1 92 ? -19.385 0.070 20.680 1.00 94.25 92 LYS A C 1
ATOM 725 O O . LYS A 1 92 ? -19.862 -1.065 20.680 1.00 94.25 92 LYS A O 1
ATOM 730 N N . PHE A 1 93 ? -18.080 0.307 20.792 1.00 93.81 93 PHE A N 1
ATOM 731 C CA . PHE A 1 93 ? -17.115 -0.758 21.042 1.00 93.81 93 PHE A CA 1
ATOM 732 C C . PHE A 1 93 ? -17.304 -1.359 22.439 1.00 93.81 93 PHE A C 1
ATOM 734 O O . PHE A 1 93 ? -17.377 -2.579 22.542 1.00 93.81 93 PHE A O 1
ATOM 741 N N . GLU A 1 94 ? -17.497 -0.546 23.480 1.00 92.62 94 GLU A N 1
ATOM 742 C CA . GLU A 1 94 ? -17.746 -1.013 24.858 1.00 92.62 94 GLU A CA 1
ATOM 743 C C . GLU A 1 94 ? -19.001 -1.890 24.984 1.00 92.62 94 GLU A C 1
ATOM 745 O O . GLU A 1 94 ? -18.994 -2.896 25.693 1.00 92.62 94 GLU A O 1
ATOM 750 N N . GLN A 1 95 ? -20.072 -1.536 24.270 1.00 93.62 95 GLN A N 1
ATOM 751 C CA . GLN A 1 95 ? -21.345 -2.267 24.287 1.00 93.62 95 GLN A CA 1
ATOM 752 C C . GLN A 1 95 ? -21.361 -3.502 23.373 1.00 93.62 95 GLN A C 1
ATOM 754 O O . GLN A 1 95 ? -22.301 -4.298 23.425 1.00 93.62 95 GLN A O 1
ATOM 759 N N . SER A 1 96 ? -20.358 -3.672 22.508 1.00 93.31 96 SER A N 1
ATOM 760 C CA . SER A 1 96 ? -20.301 -4.790 21.569 1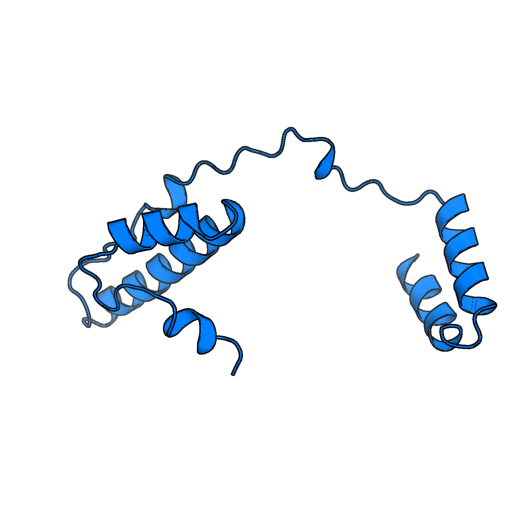.00 93.31 96 SER A CA 1
ATOM 761 C C . SER A 1 96 ? -19.817 -6.063 22.256 1.00 93.31 96 SER A C 1
ATOM 763 O O . SER A 1 96 ? -18.706 -6.113 22.778 1.00 93.31 96 SER A O 1
ATOM 765 N N . SER A 1 97 ? -20.591 -7.145 22.165 1.00 89.94 97 SER A N 1
ATOM 766 C CA . SER A 1 97 ? -20.187 -8.463 22.677 1.00 89.94 97 SER A CA 1
ATOM 767 C C . SER A 1 97 ? -18.950 -9.047 21.984 1.00 89.94 97 SER A C 1
ATOM 769 O O . SER A 1 97 ? -18.282 -9.898 22.564 1.00 89.94 97 SER A O 1
ATOM 771 N N . TYR A 1 98 ? -18.633 -8.592 20.767 1.00 91.56 98 TYR A N 1
ATOM 772 C CA . TYR A 1 98 ? -17.513 -9.104 19.967 1.00 91.56 98 TYR A CA 1
ATOM 773 C C . TYR A 1 98 ? -16.285 -8.190 19.975 1.00 91.56 98 TYR A C 1
ATOM 775 O O . TYR A 1 98 ? -15.172 -8.667 19.769 1.00 91.56 98 TYR A O 1
ATOM 783 N N . TYR A 1 99 ? -16.475 -6.882 20.178 1.00 91.00 99 TYR A N 1
ATOM 784 C CA . TYR A 1 99 ? -15.412 -5.887 20.002 1.00 91.00 99 TYR A CA 1
ATOM 785 C C . TYR A 1 99 ? -15.075 -5.093 21.271 1.00 91.00 99 TYR A C 1
ATOM 787 O O . TYR A 1 99 ? -14.166 -4.265 21.224 1.00 91.00 99 TYR A O 1
ATOM 795 N N . ASN A 1 100 ? -15.722 -5.374 22.409 1.00 92.50 100 ASN A N 1
ATOM 796 C CA . ASN A 1 100 ? -15.420 -4.723 23.693 1.00 92.50 100 ASN A CA 1
ATOM 797 C C . ASN A 1 100 ? -13.949 -4.821 24.110 1.00 92.50 100 ASN A C 1
ATOM 799 O O . ASN A 1 100 ? -13.415 -3.882 24.693 1.00 92.50 100 ASN A O 1
ATOM 803 N N . TYR A 1 101 ? -13.264 -5.905 23.745 1.00 93.75 101 TYR A N 1
ATOM 804 C CA . TYR A 1 101 ? -11.843 -6.097 24.012 1.00 93.75 101 TYR A CA 1
ATOM 805 C C . TYR A 1 101 ? -10.963 -4.998 23.390 1.00 93.75 101 TYR A C 1
ATOM 807 O O . TYR A 1 101 ? -9.901 -4.681 23.921 1.00 93.75 101 TYR A O 1
ATOM 815 N N . TYR A 1 102 ? -11.407 -4.376 22.292 1.00 94.06 102 TYR A N 1
ATOM 816 C CA . TYR A 1 102 ? -10.683 -3.285 21.637 1.00 94.06 102 TYR A CA 1
ATOM 817 C C . TYR A 1 102 ? -11.015 -1.900 22.201 1.00 94.06 102 TYR A C 1
ATOM 819 O O . TYR A 1 102 ? -10.308 -0.950 21.868 1.00 94.06 102 TYR A O 1
ATOM 827 N N . ALA A 1 103 ? -12.031 -1.756 23.059 1.00 91.12 103 ALA A N 1
ATOM 828 C CA . ALA A 1 103 ? -12.420 -0.450 23.595 1.00 91.12 103 ALA A CA 1
ATOM 829 C C . ALA A 1 103 ? -11.258 0.279 24.309 1.00 91.12 103 ALA A C 1
ATOM 831 O O . ALA A 1 103 ? -11.007 1.436 23.970 1.00 91.12 103 ALA A O 1
ATOM 832 N N . PRO A 1 104 ? -10.448 -0.371 25.175 1.00 92.00 104 PRO A N 1
ATOM 833 C CA . PRO A 1 104 ? -9.290 0.286 25.787 1.00 92.00 104 PRO A CA 1
ATOM 834 C C . PRO A 1 104 ? -8.229 0.725 24.768 1.00 92.00 104 PRO A C 1
ATOM 836 O O . PRO A 1 104 ? -7.596 1.764 24.938 1.00 92.00 104 PRO A O 1
ATOM 839 N N . PHE A 1 105 ? -8.038 -0.050 23.694 1.00 93.00 105 PHE A N 1
ATOM 840 C CA . PHE A 1 105 ? -7.077 0.270 22.638 1.00 93.00 105 PHE A CA 1
ATOM 841 C C . PHE A 1 105 ? -7.524 1.479 21.810 1.00 93.00 105 PHE A C 1
ATOM 843 O O . PHE A 1 105 ? -6.718 2.357 21.522 1.00 93.00 105 PHE A O 1
ATOM 850 N N . ILE A 1 106 ? -8.809 1.561 21.467 1.00 90.06 106 ILE A N 1
ATOM 851 C CA . ILE A 1 106 ? -9.360 2.703 20.725 1.00 90.06 106 ILE A CA 1
ATOM 852 C C . ILE A 1 106 ? -9.293 3.973 21.579 1.00 90.06 106 ILE A C 1
ATOM 854 O O . ILE A 1 106 ? -8.916 5.025 21.071 1.00 90.06 106 ILE A O 1
ATOM 858 N N . THR A 1 107 ? -9.567 3.868 22.882 1.00 90.00 107 THR A N 1
ATOM 859 C CA . THR A 1 107 ? -9.391 4.982 23.824 1.00 90.00 107 THR A CA 1
ATOM 860 C C . THR A 1 107 ? -7.931 5.425 23.926 1.00 90.00 107 THR A C 1
ATOM 862 O O . THR A 1 107 ? -7.675 6.621 24.002 1.00 90.00 107 THR A O 1
ATOM 865 N N . LEU A 1 108 ? -6.963 4.502 23.877 1.00 93.06 108 LEU A N 1
ATOM 866 C CA . LEU A 1 108 ? -5.537 4.848 23.840 1.00 93.06 108 LEU A CA 1
ATOM 867 C C . LEU A 1 108 ? -5.168 5.622 22.568 1.00 93.06 108 LEU A C 1
ATOM 869 O O . LEU A 1 108 ? -4.471 6.620 22.667 1.00 93.06 108 LEU A O 1
ATOM 873 N N . LEU A 1 109 ? -5.646 5.189 21.394 1.00 89.38 109 LEU A N 1
ATOM 874 C CA . LEU A 1 109 ? -5.357 5.845 20.109 1.00 89.38 109 LEU A CA 1
ATOM 875 C C . LEU A 1 109 ? -5.905 7.279 20.005 1.00 89.38 109 LEU A C 1
ATOM 877 O O . LEU A 1 109 ? -5.521 8.004 19.089 1.00 89.38 109 LEU A O 1
ATOM 881 N N . ARG A 1 110 ? -6.820 7.672 20.902 1.00 82.19 110 ARG A N 1
ATOM 882 C CA . ARG A 1 110 ? -7.324 9.046 21.004 1.00 82.19 110 ARG A CA 1
ATOM 883 C C . ARG A 1 110 ? -6.277 10.016 21.573 1.00 82.19 110 ARG A C 1
ATOM 885 O O . ARG A 1 110 ? -6.331 11.192 21.220 1.00 82.19 110 ARG A O 1
ATOM 892 N N . TYR A 1 111 ? -5.410 9.556 22.480 1.00 70.00 111 TYR A N 1
ATOM 893 C CA . TYR A 1 111 ? -4.402 10.378 23.170 1.00 70.00 111 TYR A CA 1
ATOM 894 C C . TYR A 1 111 ? -3.121 10.519 22.345 1.00 70.00 111 TYR A C 1
ATOM 896 O O . TYR A 1 111 ? -2.542 11.627 22.385 1.00 70.00 111 TYR A O 1
#